Protein AF-K1RY95-F1 (afdb_monomer)

Radius of gyration: 9.8 Å; Cα contacts (8 Å, |Δi|>4): 113; chains: 1; bounding box: 26×22×22 Å

Sequence (60 aa):
MHQINEEIRDSEIRLISATGEQLGIMSAAQAQHIADEQGLDLVKISPQAKPPVCKLMDYG

InterPro domains:
  IPR001288 Translation initiation factor 3 [PTHR10938] (3-60)
  IPR001288 Translation initiation factor 3 [TIGR00168] (2-60)
  IPR019814 Translation initiation factor 3, N-terminal [PF05198] (4-60)
  IPR036787 Translation initiation factor 3 (IF-3), N-terminal domain superfamily [G3DSA:3.10.20.80] (1-60)
  IPR036787 Translation initiation factor 3 (IF-3), N-terminal domain superfamily [SSF54364] (2-60)

Secondary structure (DSSP, 8-state):
---BGGG---S-EEEE-TTS-EEEEE-HHHHHHHHHHHT-EEEEEETTSSSPEEEEE---

Structure (mmCIF, N/CA/C/O backbone):
data_AF-K1RY95-F1
#
_entry.id   AF-K1RY95-F1
#
loop_
_atom_site.group_PDB
_atom_site.id
_atom_site.type_symbol
_atom_site.label_atom_id
_atom_site.label_alt_id
_atom_site.label_comp_id
_atom_site.label_asym_id
_atom_site.label_entity_id
_atom_site.label_seq_id
_atom_site.pdbx_PDB_ins_code
_atom_site.Cartn_x
_atom_site.Cartn_y
_atom_site.Cartn_z
_atom_site.occupancy
_atom_site.B_iso_or_equiv
_atom_site.auth_seq_id
_atom_site.auth_comp_id
_atom_site.auth_asym_id
_atom_site.auth_atom_id
_atom_site.pdbx_PDB_model_num
ATOM 1 N N . MET A 1 1 ? 3.634 -4.014 -15.524 1.00 74.25 1 MET A N 1
ATOM 2 C CA . MET A 1 1 ? 2.779 -4.698 -14.535 1.00 74.25 1 MET A CA 1
ATOM 3 C C . MET A 1 1 ? 3.249 -4.285 -13.158 1.00 74.25 1 MET A C 1
ATOM 5 O O . MET A 1 1 ? 4.443 -4.401 -12.897 1.00 74.25 1 MET A O 1
ATOM 9 N N . HIS A 1 2 ? 2.354 -3.739 -12.340 1.00 86.00 2 HIS A N 1
ATOM 10 C CA . HIS A 1 2 ? 2.617 -3.461 -10.929 1.00 86.00 2 HIS A CA 1
ATOM 11 C C . HIS A 1 2 ? 2.145 -4.654 -10.096 1.00 86.00 2 HIS A C 1
ATOM 13 O O . HIS A 1 2 ? 1.189 -5.309 -10.491 1.00 86.00 2 HIS A O 1
ATOM 1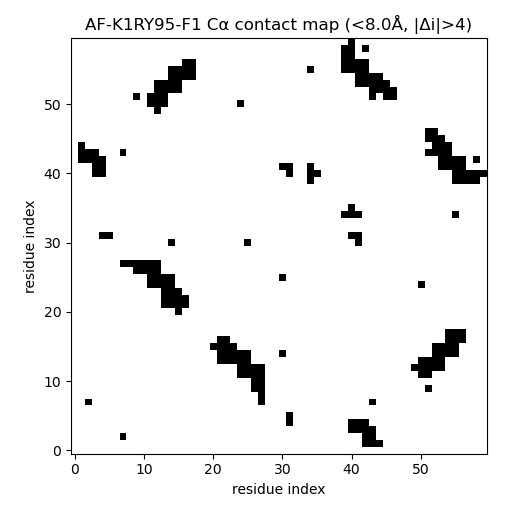9 N N . GLN A 1 3 ? 2.816 -4.931 -8.975 1.00 96.00 3 GLN A N 1
ATOM 20 C CA . GLN A 1 3 ? 2.250 -5.822 -7.959 1.00 96.00 3 GLN A CA 1
ATOM 21 C C . GLN A 1 3 ? 1.129 -5.070 -7.247 1.00 96.00 3 GLN A C 1
ATOM 23 O O . GLN A 1 3 ? 1.330 -3.907 -6.872 1.00 96.00 3 GLN A O 1
ATOM 28 N N . ILE A 1 4 ? -0.007 -5.733 -7.067 1.00 97.31 4 ILE A N 1
ATOM 29 C CA . ILE A 1 4 ? -1.206 -5.156 -6.457 1.00 97.31 4 ILE A CA 1
ATOM 30 C C . ILE A 1 4 ? -1.729 -6.038 -5.330 1.00 97.31 4 ILE A C 1
ATOM 32 O O . ILE A 1 4 ? -1.584 -7.258 -5.367 1.00 97.31 4 ILE A O 1
ATOM 36 N N . ASN A 1 5 ? -2.351 -5.409 -4.344 1.00 97.31 5 ASN A N 1
ATOM 37 C CA . ASN A 1 5 ? -3.033 -6.045 -3.229 1.00 97.31 5 AS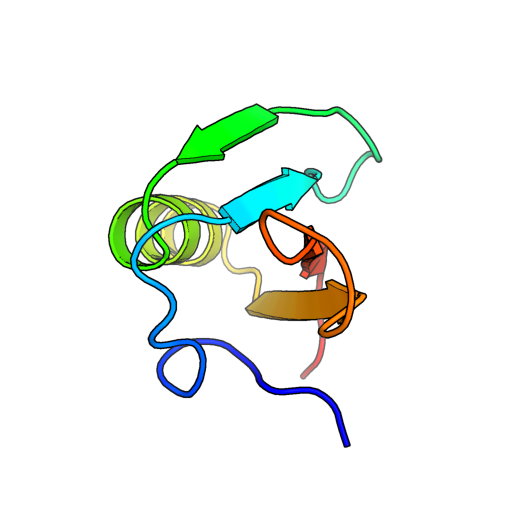N A CA 1
ATOM 38 C C . ASN A 1 5 ? -2.228 -7.212 -2.606 1.00 97.31 5 ASN A C 1
ATOM 40 O O . ASN A 1 5 ? -1.045 -7.070 -2.290 1.00 97.31 5 ASN A O 1
ATOM 44 N N . GLU A 1 6 ? -2.834 -8.398 -2.520 1.00 96.50 6 GLU A N 1
ATOM 45 C CA . GLU A 1 6 ? -2.263 -9.643 -1.976 1.00 96.50 6 GLU A CA 1
ATOM 46 C C . GLU A 1 6 ? -0.985 -10.148 -2.693 1.00 96.50 6 GLU A C 1
ATOM 48 O O . GLU A 1 6 ? -0.277 -11.034 -2.195 1.00 96.50 6 GLU A O 1
ATOM 53 N N . GLU A 1 7 ? -0.636 -9.602 -3.864 1.00 97.06 7 GLU A N 1
ATOM 54 C CA . GLU A 1 7 ? 0.644 -9.889 -4.527 1.00 97.06 7 GLU A CA 1
ATOM 55 C C . GLU A 1 7 ? 1.834 -9.198 -3.838 1.00 97.06 7 GLU A C 1
ATOM 57 O O . GLU A 1 7 ? 2.995 -9.566 -4.066 1.00 97.06 7 GLU A O 1
ATOM 62 N N . ILE A 1 8 ? 1.571 -8.184 -3.009 1.00 97.81 8 ILE A N 1
ATOM 63 C CA . ILE A 1 8 ? 2.568 -7.400 -2.281 1.00 97.81 8 ILE A CA 1
ATOM 64 C C . ILE A 1 8 ? 2.867 -8.100 -0.952 1.00 97.81 8 ILE A C 1
ATOM 66 O O . ILE A 1 8 ? 2.121 -8.003 0.016 1.00 97.81 8 ILE A O 1
ATOM 70 N N . ARG A 1 9 ? 3.997 -8.812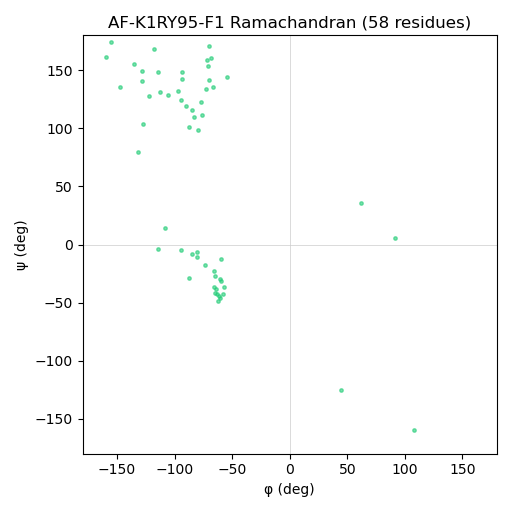 -0.897 1.00 96.94 9 ARG A N 1
ATOM 71 C CA . ARG A 1 9 ? 4.417 -9.617 0.269 1.00 96.94 9 ARG A CA 1
ATOM 72 C C . ARG A 1 9 ? 5.591 -9.026 1.048 1.00 96.94 9 ARG A C 1
ATOM 74 O O . ARG A 1 9 ? 6.245 -9.730 1.815 1.00 96.94 9 ARG A O 1
ATOM 81 N N . ASP A 1 10 ? 5.912 -7.760 0.810 1.00 98.25 10 ASP A N 1
ATOM 82 C CA . ASP A 1 10 ? 7.016 -7.080 1.483 1.00 98.25 10 ASP A CA 1
ATOM 83 C C . ASP A 1 10 ? 6.706 -6.922 2.977 1.00 98.25 10 ASP A C 1
ATOM 85 O O . ASP A 1 10 ? 5.603 -6.537 3.369 1.00 98.25 10 ASP A O 1
ATOM 89 N N . SER A 1 11 ? 7.694 -7.200 3.830 1.00 97.69 11 SER A N 1
ATOM 90 C CA . SER A 1 11 ? 7.536 -7.083 5.285 1.00 97.69 11 SER A CA 1
ATOM 91 C C . SER A 1 11 ? 7.294 -5.643 5.738 1.00 97.69 11 SER A C 1
ATOM 93 O O . SER A 1 11 ? 6.676 -5.418 6.774 1.00 97.69 11 SER A O 1
ATOM 95 N N . GLU A 1 12 ? 7.792 -4.677 4.965 1.00 98.50 12 GLU A N 1
ATOM 96 C CA . GLU A 1 12 ? 7.702 -3.251 5.242 1.00 98.50 12 GLU A CA 1
ATOM 97 C C . GLU A 1 12 ? 7.611 -2.462 3.928 1.00 98.50 12 GLU A C 1
ATOM 99 O O . GLU A 1 12 ? 8.367 -2.718 2.987 1.00 98.50 12 GLU A O 1
ATOM 104 N N . ILE A 1 13 ? 6.703 -1.489 3.875 1.00 98.75 13 ILE A N 1
ATOM 105 C CA . ILE A 1 13 ? 6.483 -0.581 2.747 1.00 98.75 13 ILE A CA 1
ATOM 106 C C . ILE A 1 13 ? 6.317 0.858 3.237 1.00 98.75 13 ILE A C 1
ATOM 108 O O . ILE A 1 13 ? 5.886 1.104 4.363 1.00 98.75 13 ILE A O 1
ATOM 112 N N . ARG A 1 14 ? 6.613 1.825 2.367 1.00 98.75 14 ARG A N 1
ATOM 113 C CA . ARG A 1 14 ? 6.186 3.218 2.540 1.00 98.75 14 ARG A CA 1
ATOM 114 C C . ARG A 1 14 ? 4.835 3.405 1.860 1.00 98.75 14 ARG A C 1
ATOM 116 O O . ARG A 1 14 ? 4.758 3.235 0.643 1.00 98.75 14 ARG A O 1
ATOM 123 N N . LEU A 1 15 ? 3.811 3.785 2.619 1.00 98.75 15 LEU A N 1
ATOM 124 C CA . LEU A 1 15 ? 2.458 3.982 2.105 1.00 98.75 15 LEU A CA 1
ATOM 125 C C . LEU A 1 15 ? 2.169 5.456 1.800 1.00 98.75 15 LEU A C 1
ATOM 127 O O . LEU A 1 15 ? 2.410 6.344 2.623 1.00 98.75 15 LEU A O 1
ATOM 131 N N . ILE A 1 16 ? 1.613 5.694 0.615 1.00 98.69 16 ILE A N 1
ATOM 132 C CA . ILE A 1 16 ? 1.077 6.977 0.161 1.00 98.69 16 ILE A CA 1
ATOM 133 C C . ILE A 1 16 ? -0.442 6.843 0.013 1.00 98.69 16 ILE A C 1
ATOM 135 O O . ILE A 1 16 ? -0.917 5.894 -0.610 1.00 98.69 16 ILE A O 1
ATOM 139 N N . SER A 1 17 ? -1.210 7.782 0.558 1.00 98.06 17 SER A N 1
ATOM 140 C CA . SER A 1 17 ? -2.667 7.806 0.397 1.00 98.06 17 SER A CA 1
ATOM 141 C C . SER A 1 17 ? -3.080 8.169 -1.040 1.00 98.06 17 SER A C 1
ATOM 143 O O . SER A 1 17 ? -2.270 8.635 -1.852 1.00 98.06 17 SER A O 1
ATOM 145 N N . ALA A 1 18 ? -4.372 8.044 -1.349 1.00 97.44 18 ALA A N 1
ATOM 146 C CA . ALA A 1 18 ? -4.921 8.487 -2.632 1.00 97.44 18 ALA A CA 1
ATOM 147 C C . ALA A 1 18 ? -4.723 9.994 -2.882 1.00 97.44 18 ALA A C 1
ATOM 149 O O . ALA A 1 18 ? -4.497 10.409 -4.021 1.00 97.44 18 ALA A O 1
ATOM 150 N N . THR A 1 19 ? -4.722 10.806 -1.818 1.00 96.94 19 THR A N 1
ATOM 151 C CA . THR A 1 19 ? -4.521 12.265 -1.875 1.00 96.94 19 THR A CA 1
ATOM 152 C C . THR A 1 19 ? -3.050 12.675 -1.996 1.00 96.94 19 THR A C 1
ATOM 154 O O . THR A 1 19 ? -2.761 13.851 -2.208 1.00 96.94 19 THR A O 1
ATOM 157 N N . GLY A 1 20 ? -2.113 11.725 -1.907 1.00 96.69 20 GLY A N 1
ATOM 158 C CA . GLY A 1 20 ? -0.672 11.985 -1.974 1.00 96.69 20 GLY A CA 1
ATOM 159 C C . GLY A 1 20 ? -0.006 12.236 -0.618 1.00 96.69 20 GLY A C 1
ATOM 160 O O . GLY A 1 20 ? 1.187 12.534 -0.576 1.00 96.69 20 GLY A O 1
ATOM 161 N N . GLU A 1 21 ? -0.742 12.095 0.484 1.00 97.94 21 GLU A N 1
ATOM 162 C CA . GLU A 1 21 ? -0.189 12.173 1.837 1.00 97.94 21 GLU A CA 1
ATOM 163 C C . GLU A 1 21 ? 0.693 10.953 2.142 1.00 97.94 21 GLU A C 1
ATOM 165 O O . GLU A 1 21 ? 0.372 9.825 1.762 1.00 97.94 21 GLU A O 1
ATOM 170 N N . GLN A 1 22 ? 1.807 11.161 2.849 1.00 97.75 22 GLN A N 1
ATOM 171 C CA . GLN A 1 22 ? 2.631 10.057 3.344 1.00 97.75 22 GLN A CA 1
ATOM 172 C C . GLN A 1 22 ? 2.050 9.530 4.656 1.00 97.75 22 GLN A C 1
ATOM 174 O O . GLN A 1 22 ? 2.180 10.180 5.688 1.00 97.75 22 GLN A O 1
ATOM 179 N N . LEU A 1 23 ? 1.478 8.326 4.627 1.00 98.06 23 LEU A N 1
ATOM 180 C CA . LEU A 1 23 ? 0.936 7.667 5.823 1.00 98.06 23 LEU A CA 1
ATOM 181 C C . LEU A 1 23 ? 2.028 6.992 6.670 1.00 98.06 23 LEU A C 1
ATOM 183 O O . LEU A 1 23 ? 1.786 6.586 7.803 1.00 98.06 23 LEU A O 1
ATOM 187 N N . GLY A 1 24 ? 3.245 6.897 6.129 1.00 98.31 24 GLY A N 1
ATOM 188 C CA . GLY A 1 24 ? 4.42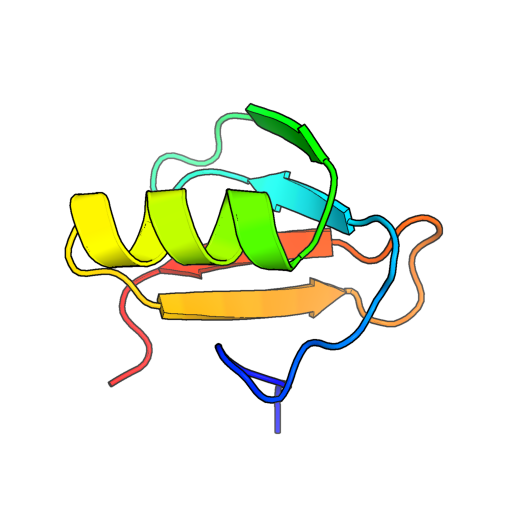6 6.415 6.836 1.00 98.31 24 GLY A CA 1
ATOM 189 C C . GLY A 1 24 ? 4.882 5.036 6.376 1.00 98.31 24 GLY A C 1
ATOM 190 O O . GLY A 1 24 ? 4.609 4.611 5.253 1.00 98.31 24 GLY A O 1
ATOM 191 N N . ILE A 1 25 ? 5.651 4.377 7.239 1.00 98.62 25 ILE A N 1
ATOM 192 C CA . ILE A 1 25 ? 6.216 3.050 7.004 1.00 98.62 25 ILE A CA 1
ATOM 193 C C . ILE A 1 25 ? 5.438 2.031 7.842 1.00 98.62 25 ILE A C 1
ATOM 195 O O . ILE A 1 25 ? 5.260 2.236 9.041 1.00 98.62 25 ILE A O 1
ATOM 199 N N . MET A 1 26 ? 4.962 0.960 7.209 1.00 98.56 26 MET A N 1
ATOM 200 C CA . MET A 1 26 ? 4.146 -0.085 7.839 1.00 98.56 26 MET A CA 1
ATOM 201 C C . MET A 1 26 ? 4.272 -1.416 7.089 1.00 98.56 26 MET A C 1
ATOM 203 O O . MET A 1 26 ? 4.892 -1.477 6.028 1.00 98.56 26 MET A O 1
ATOM 207 N N . SER A 1 27 ? 3.680 -2.487 7.617 1.00 98.69 27 SER A N 1
ATOM 208 C CA . SER A 1 27 ? 3.626 -3.773 6.904 1.00 98.69 27 SER A CA 1
ATOM 209 C C . SER A 1 27 ? 2.670 -3.731 5.706 1.00 98.69 27 SER A C 1
ATOM 211 O O . SER A 1 27 ? 1.684 -2.989 5.721 1.00 98.69 27 SER A O 1
ATOM 213 N N . ALA A 1 28 ? 2.914 -4.569 4.691 1.00 98.31 28 ALA A N 1
ATOM 214 C CA . ALA A 1 28 ? 1.996 -4.701 3.556 1.00 98.31 28 ALA A CA 1
ATOM 215 C C . ALA A 1 28 ? 0.576 -5.103 3.999 1.00 98.31 28 ALA A C 1
ATOM 217 O O . ALA A 1 28 ? -0.392 -4.559 3.485 1.00 98.31 28 ALA A O 1
ATOM 218 N N . ALA A 1 29 ? 0.447 -5.960 5.018 1.00 98.38 29 ALA A N 1
ATOM 219 C CA . ALA A 1 29 ? -0.848 -6.359 5.574 1.00 98.38 29 ALA A CA 1
ATOM 220 C C . ALA A 1 29 ? -1.626 -5.185 6.197 1.00 98.38 29 ALA A C 1
ATOM 222 O O . ALA A 1 29 ? -2.828 -5.055 5.984 1.00 98.38 29 ALA A O 1
ATOM 223 N N . GLN A 1 30 ? -0.950 -4.302 6.942 1.00 98.56 30 GLN A N 1
ATOM 224 C CA . GLN A 1 30 ? -1.595 -3.100 7.485 1.00 98.56 30 GLN A CA 1
ATOM 225 C C . GLN A 1 30 ? -2.036 -2.150 6.372 1.00 98.56 30 GLN A C 1
ATOM 227 O O . GLN A 1 30 ? -3.136 -1.614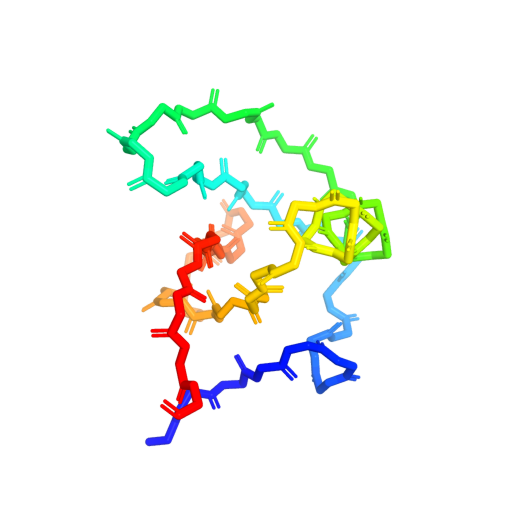 6.426 1.00 98.56 30 GLN A O 1
ATOM 232 N N . ALA A 1 31 ? -1.200 -1.960 5.353 1.00 98.62 31 ALA A N 1
ATOM 233 C CA . ALA A 1 31 ? -1.556 -1.123 4.216 1.00 98.62 31 ALA A CA 1
ATOM 234 C C . ALA A 1 31 ? -2.711 -1.704 3.391 1.00 98.62 31 ALA A C 1
ATOM 236 O O . ALA A 1 31 ? -3.550 -0.937 2.928 1.00 98.62 31 ALA A O 1
ATOM 237 N N . GLN A 1 32 ? -2.767 -3.032 3.238 1.00 98.62 32 GLN A N 1
ATOM 238 C CA . GLN A 1 32 ? -3.878 -3.714 2.580 1.00 98.62 32 GLN A CA 1
ATOM 239 C C . GLN A 1 32 ? -5.183 -3.451 3.324 1.00 98.62 32 GLN A C 1
ATOM 241 O O . GLN A 1 32 ? -6.161 -3.055 2.709 1.00 98.62 32 GLN A O 1
ATOM 246 N N . HIS A 1 33 ? -5.170 -3.565 4.654 1.00 98.50 33 HIS A N 1
ATOM 247 C CA . HIS A 1 33 ? -6.350 -3.274 5.463 1.00 98.50 33 HIS A CA 1
ATOM 248 C C . HIS A 1 33 ? -6.863 -1.842 5.253 1.00 98.50 33 HIS A C 1
ATOM 250 O O . HIS A 1 33 ? -8.058 -1.637 5.079 1.00 98.50 33 HIS A O 1
ATOM 256 N N . ILE A 1 34 ? -5.958 -0.859 5.195 1.00 98.25 34 ILE A N 1
ATOM 257 C CA . ILE A 1 34 ? -6.315 0.542 4.916 1.00 98.25 34 ILE A CA 1
ATOM 258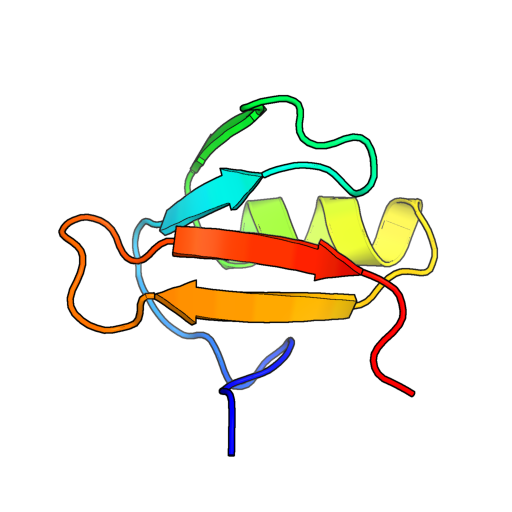 C C . ILE A 1 34 ? -6.904 0.694 3.505 1.00 98.25 34 ILE A C 1
ATOM 260 O O . ILE A 1 34 ? -7.826 1.486 3.310 1.00 98.25 34 ILE A O 1
ATOM 264 N N . ALA A 1 35 ? -6.366 -0.032 2.521 1.00 98.38 35 ALA A N 1
ATOM 265 C CA . ALA A 1 35 ? -6.894 -0.043 1.160 1.00 98.38 35 ALA A CA 1
ATOM 266 C C . ALA A 1 35 ? -8.329 -0.596 1.139 1.00 98.38 35 ALA A C 1
ATOM 268 O O . ALA A 1 35 ? -9.232 0.075 0.637 1.00 98.38 35 ALA A O 1
ATOM 269 N N . ASP A 1 36 ? -8.555 -1.737 1.795 1.00 98.12 36 ASP A N 1
ATOM 270 C CA . ASP A 1 36 ? -9.860 -2.394 1.901 1.00 98.12 36 ASP A CA 1
ATOM 271 C C . ASP A 1 36 ? -10.897 -1.503 2.608 1.00 98.12 36 ASP A C 1
ATOM 273 O O . ASP A 1 36 ? -12.022 -1.357 2.129 1.00 98.12 36 ASP A O 1
ATOM 277 N N . GLU A 1 37 ? -10.523 -0.855 3.719 1.00 98.19 37 GLU A N 1
ATOM 278 C CA . GLU A 1 37 ? -11.388 0.084 4.454 1.00 98.19 37 GLU A CA 1
ATOM 279 C C . GLU A 1 37 ? -11.817 1.287 3.602 1.00 98.19 37 GLU A C 1
ATOM 281 O O . GLU A 1 37 ? -12.895 1.848 3.810 1.00 98.19 37 GLU A O 1
ATOM 286 N N . GLN A 1 38 ? -10.982 1.687 2.640 1.00 97.12 38 GLN A N 1
ATOM 287 C CA . GLN A 1 38 ? -11.249 2.800 1.729 1.00 97.12 38 GLN A CA 1
ATOM 288 C C . GLN A 1 38 ? -11.868 2.357 0.398 1.00 97.12 38 GLN A C 1
ATOM 290 O O . GLN A 1 38 ? -12.223 3.217 -0.407 1.00 97.12 38 GLN A O 1
ATOM 295 N N . GLY A 1 39 ? -12.010 1.048 0.160 1.00 97.00 39 GLY A N 1
ATOM 296 C CA . GLY A 1 39 ? -12.450 0.508 -1.126 1.00 97.00 39 GLY A CA 1
ATOM 297 C C . GLY A 1 39 ? -11.495 0.853 -2.274 1.00 97.00 39 GLY A C 1
ATOM 298 O O . GLY A 1 39 ? -11.953 1.140 -3.376 1.00 97.00 39 GLY A O 1
ATOM 299 N N . LEU A 1 40 ? -10.190 0.891 -1.997 1.00 98.25 40 LEU A N 1
ATOM 300 C CA . LEU A 1 40 ? -9.121 1.191 -2.953 1.00 98.25 40 LEU A CA 1
ATOM 301 C C . LEU A 1 40 ? -8.177 -0.004 -3.105 1.00 98.25 40 LEU A C 1
ATOM 303 O O . LEU A 1 40 ? -8.162 -0.902 -2.267 1.00 98.25 40 LEU A O 1
ATOM 307 N N . ASP A 1 41 ? -7.316 0.042 -4.120 1.00 98.50 41 ASP A N 1
ATOM 308 C CA . ASP A 1 41 ? -6.236 -0.924 -4.286 1.00 98.50 41 ASP A CA 1
ATOM 309 C C . ASP A 1 41 ? -4.928 -0.429 -3.667 1.00 98.50 41 ASP A C 1
ATOM 311 O O . ASP A 1 41 ? -4.540 0.743 -3.775 1.00 98.50 41 ASP A O 1
ATOM 315 N N . LEU A 1 42 ? -4.186 -1.361 -3.074 1.00 98.56 42 LEU A N 1
ATOM 316 C CA . LEU A 1 42 ? -2.794 -1.165 -2.709 1.00 98.56 42 LEU A CA 1
ATOM 317 C C . LEU A 1 42 ? -1.914 -1.485 -3.918 1.00 98.56 42 LEU A C 1
ATOM 319 O O . LEU A 1 42 ? -1.819 -2.634 -4.342 1.00 98.56 42 LEU A O 1
ATOM 323 N N . VAL A 1 43 ? -1.205 -0.491 -4.453 1.00 98.38 43 VAL A N 1
ATOM 324 C CA . VAL A 1 43 ? -0.386 -0.685 -5.658 1.00 98.38 43 VAL A CA 1
ATOM 325 C C . VAL A 1 43 ? 1.073 -0.332 -5.411 1.00 98.38 43 VAL A C 1
ATOM 327 O O . VAL A 1 43 ? 1.403 0.775 -4.975 1.00 98.38 43 VAL A O 1
ATOM 330 N N . LYS A 1 44 ? 1.983 -1.250 -5.754 1.00 98.19 44 LYS A N 1
ATOM 331 C CA . LYS A 1 44 ? 3.432 -1.039 -5.642 1.00 98.19 44 LYS A CA 1
ATOM 332 C C . LYS A 1 44 ? 3.959 -0.206 -6.814 1.00 98.19 44 LYS A C 1
ATOM 334 O O . LYS A 1 44 ? 4.240 -0.723 -7.900 1.00 98.19 44 LYS A O 1
ATOM 339 N N . ILE A 1 45 ? 4.134 1.093 -6.579 1.00 97.25 45 ILE A N 1
ATOM 340 C CA . ILE A 1 45 ? 4.547 2.064 -7.605 1.00 97.25 45 ILE A CA 1
ATOM 341 C C . ILE A 1 45 ? 6.068 2.189 -7.753 1.00 97.25 45 ILE A C 1
ATOM 343 O O . ILE A 1 45 ? 6.544 2.448 -8.855 1.00 97.25 45 ILE A O 1
ATOM 347 N N . SER A 1 46 ? 6.834 1.942 -6.682 1.00 97.56 46 SER A N 1
ATOM 348 C CA . SER A 1 46 ? 8.306 2.011 -6.710 1.00 97.56 46 SER A CA 1
ATOM 349 C C . SER A 1 46 ? 8.930 0.770 -6.064 1.00 97.56 46 SER A C 1
ATOM 351 O O . SER A 1 46 ? 9.363 0.828 -4.908 1.00 97.56 46 SER A O 1
ATOM 353 N N . PRO A 1 47 ? 8.995 -0.363 -6.790 1.00 97.06 47 PRO A N 1
ATOM 354 C CA . PRO A 1 47 ? 9.503 -1.626 -6.253 1.00 97.06 47 PRO A CA 1
ATOM 355 C C . PRO A 1 47 ? 10.994 -1.608 -5.891 1.00 97.06 47 PRO A C 1
ATOM 357 O O . PRO A 1 47 ? 11.424 -2.409 -5.069 1.00 97.06 47 PRO A O 1
ATOM 360 N N . GLN A 1 48 ? 11.794 -0.710 -6.475 1.00 96.88 48 GLN A N 1
ATOM 361 C CA . GLN A 1 48 ? 13.236 -0.616 -6.199 1.00 96.88 48 GLN A CA 1
ATOM 362 C C . GLN A 1 48 ? 13.584 0.231 -4.960 1.00 96.88 48 GLN A C 1
ATOM 364 O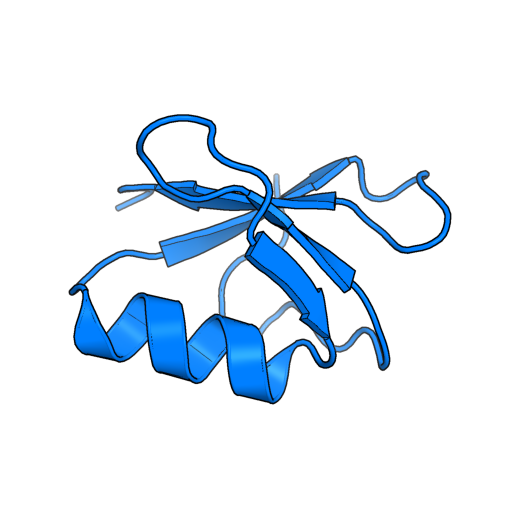 O . GLN A 1 48 ? 14.750 0.274 -4.562 1.00 96.88 48 GLN A O 1
ATOM 369 N N . ALA A 1 49 ? 12.611 0.925 -4.360 1.00 97.56 49 ALA A N 1
ATOM 370 C CA . ALA A 1 49 ? 12.835 1.728 -3.159 1.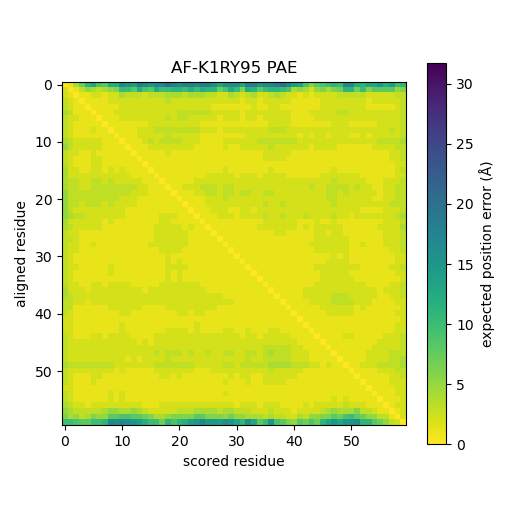00 97.56 49 ALA A CA 1
ATOM 371 C C . ALA A 1 49 ? 13.064 0.846 -1.915 1.00 97.56 49 ALA A C 1
ATOM 373 O O . ALA A 1 49 ? 12.684 -0.323 -1.883 1.00 97.56 49 ALA A O 1
ATOM 374 N N . LYS A 1 50 ? 13.691 1.415 -0.877 1.00 96.38 50 LYS A N 1
ATOM 375 C CA . LYS A 1 50 ? 13.925 0.753 0.417 1.00 96.38 50 LYS A CA 1
ATOM 376 C C . LYS A 1 50 ? 13.404 1.638 1.564 1.00 96.38 50 LYS A C 1
ATOM 378 O O . LYS A 1 50 ? 14.071 2.627 1.877 1.00 96.38 50 LYS A O 1
ATOM 383 N N . PRO A 1 51 ? 12.243 1.324 2.174 1.00 97.75 51 PRO A N 1
ATOM 384 C CA . PRO A 1 51 ? 11.300 0.264 1.786 1.00 97.75 51 PRO A CA 1
ATOM 385 C C . PRO A 1 51 ? 10.586 0.575 0.448 1.00 97.75 51 PRO A C 1
ATOM 387 O O . PRO A 1 51 ? 10.561 1.743 0.039 1.00 97.75 51 PRO A O 1
ATOM 390 N N . PRO A 1 52 ? 10.013 -0.428 -0.251 1.00 98.50 52 PRO A N 1
ATOM 391 C CA . PRO A 1 52 ? 9.227 -0.214 -1.467 1.00 98.50 52 PRO A CA 1
ATOM 392 C C . PRO A 1 52 ? 8.093 0.788 -1.243 1.00 98.50 52 PRO A C 1
ATOM 394 O O . PRO A 1 52 ? 7.488 0.818 -0.169 1.00 98.50 52 PRO A O 1
ATOM 397 N N . VAL A 1 53 ? 7.789 1.608 -2.252 1.00 98.56 53 VAL A N 1
ATOM 398 C CA . VAL A 1 53 ? 6.690 2.584 -2.150 1.00 98.56 53 VAL A CA 1
ATOM 399 C C . VAL A 1 53 ? 5.421 1.986 -2.731 1.00 98.56 53 VAL A C 1
ATOM 401 O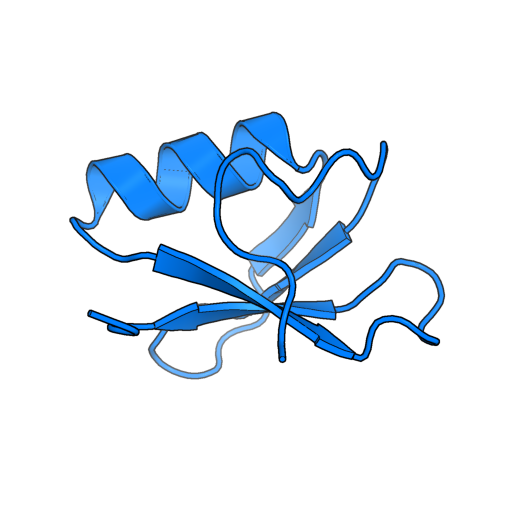 O . VAL A 1 53 ? 5.398 1.591 -3.902 1.00 98.56 53 VAL A O 1
ATOM 404 N N . CYS A 1 54 ? 4.368 1.977 -1.919 1.00 98.56 54 CYS A N 1
ATOM 405 C CA . CYS A 1 54 ? 3.019 1.634 -2.337 1.00 98.56 54 CYS A CA 1
ATOM 406 C C . CYS A 1 54 ? 2.102 2.853 -2.220 1.00 98.56 54 CYS A C 1
ATOM 408 O O . CYS A 1 54 ? 2.302 3.718 -1.364 1.00 98.56 54 CYS A O 1
ATOM 410 N N . LYS A 1 55 ? 1.104 2.926 -3.095 1.00 98.50 55 LYS A N 1
ATOM 411 C CA . LYS A 1 55 ? 0.101 3.987 -3.115 1.00 98.50 55 LYS A CA 1
ATOM 412 C C . LYS A 1 55 ? -1.297 3.377 -3.126 1.00 98.50 55 LYS A C 1
ATOM 414 O O . LYS A 1 55 ? -1.511 2.393 -3.828 1.00 98.50 55 LYS A O 1
ATOM 419 N N . LEU A 1 56 ? -2.214 3.989 -2.380 1.00 98.56 56 LEU A N 1
ATOM 420 C CA . LEU A 1 56 ? -3.646 3.715 -2.476 1.00 98.56 56 LEU A CA 1
ATOM 421 C C . LEU A 1 56 ? -4.211 4.403 -3.720 1.00 98.56 56 LEU A C 1
ATOM 423 O O . LEU A 1 56 ? -4.066 5.621 -3.868 1.00 98.56 56 LEU A O 1
ATOM 427 N N . MET A 1 57 ? -4.820 3.647 -4.625 1.00 97.19 57 MET A N 1
ATOM 428 C CA . MET A 1 57 ? -5.497 4.190 -5.804 1.00 97.19 57 MET A CA 1
ATOM 429 C C . MET A 1 57 ? -6.498 3.190 -6.370 1.00 97.19 57 MET A C 1
ATOM 431 O O . MET A 1 57 ? -6.405 2.007 -6.083 1.00 97.19 57 MET A O 1
ATOM 435 N N . ASP A 1 58 ? -7.436 3.679 -7.171 1.00 95.31 58 ASP A N 1
ATOM 436 C CA . ASP A 1 58 ? -8.321 2.824 -7.959 1.00 95.31 58 ASP A CA 1
ATOM 437 C C . ASP A 1 58 ? -7.530 2.285 -9.163 1.00 95.31 58 ASP A C 1
ATOM 439 O O . ASP A 1 58 ? -7.063 3.071 -9.999 1.00 95.31 58 ASP A O 1
ATOM 443 N N . TYR A 1 59 ? -7.258 0.979 -9.179 1.00 88.69 59 TYR A N 1
ATOM 444 C CA . TYR A 1 59 ? -6.473 0.306 -10.220 1.00 88.69 59 TYR A CA 1
ATOM 445 C C . TYR A 1 59 ? -7.310 -0.699 -11.034 1.00 88.69 59 TYR A C 1
ATOM 447 O O . TYR A 1 59 ? -6.784 -1.278 -11.991 1.00 88.69 59 TYR A O 1
ATOM 455 N N . GLY A 1 60 ? -8.583 -0.888 -10.663 1.00 74.38 60 GLY A N 1
ATOM 456 C CA . GLY A 1 60 ? -9.571 -1.729 -11.349 1.00 74.38 60 GLY A CA 1
ATOM 457 C C . GLY A 1 60 ? -10.097 -1.157 -12.661 1.00 74.38 60 GLY A C 1
ATOM 458 O O . GLY A 1 60 ? -10.242 0.079 -12.784 1.00 74.38 60 GLY A O 1
#

Solvent-accessible surface area (backbone atoms only — not comparable to full-atom values): 3397 Å² total; per-residue (Å²): 137,67,49,45,47,91,68,47,77,50,78,49,26,32,39,28,43,71,89,68,48,77,79,44,78,46,37,36,69,60,50,41,51,56,14,58,77,68,76,34,35,33,33,42,78,35,76,87,43,90,56,25,33,29,34,34,41,84,80,129

Organism: NCBI:txid408170

pLDDT: mean 96.74, std 4.64, range [74.25, 98.75]

Foldseek 3Di:
DWQKQPSDQDQKEFEAEPVRDTPGIGGSVVNSVVLVVVVWMWTQPAVPDVVTYTYTHHPD

Nearest PDB structures (foldseek):
  5me0-assembly1_Y  TM=9.863E-01  e=1.280E-08  Geobacillus stearothermophilus
  6o6d-assembly1_A  TM=9.715E-01  e=3.533E-08  Helicobacter pylori J99
  5lmr-assembly1_X  TM=9.690E-01  e=3.528E-07  Thermus thermophilus HB8
  5lmv-assembly1_X  TM=9.544E-01  e=1.042E-06  Thermus thermophilus HB8
  7po1-assembly1_8  TM=9.147E-01  e=2.868E-04  Homo sapiens

Mean predicted aligned error: 2.14 Å